Protein AF-A0A7Z8ZH84-F1 (afdb_monomer)

Secondary structure (DSSP, 8-state):
-PPPHHHHHHHHHHHHHHHHHHH--TTT--HHHHHHHHHHHHHHHHHHHHHH-

Solvent-accessible surface area (backbone atoms only — not comparable to full-atom values): 3215 Å² total; per-residue (Å²): 130,82,73,56,70,69,58,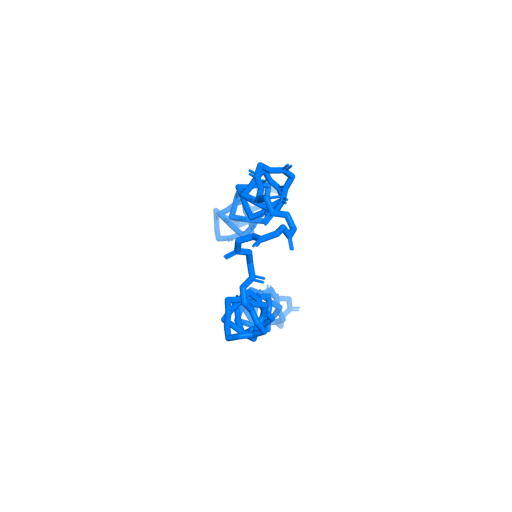55,52,50,52,53,51,52,54,52,50,52,52,52,59,70,70,51,52,78,91,74,62,49,73,67,58,52,51,52,52,50,54,52,49,53,52,51,50,54,53,52,53,63,74,71,107

Foldseek 3Di:
DPDPVLVVVLVVVVVVLVVVVVPDDPVPDDVVNVVVSVVVVVVSVVSVVVVVD

Organism: Staphylococcus pseudintermedius (NCBI:txid283734)

Nearest PDB structures (foldseek):
  7uig-assembly1_n  TM=7.412E-01  e=2.009E+00  Saccharomyces cerevisiae
  7uio-assembly1_Bn  TM=7.410E-01  e=2.009E+00  Saccharomyces cerevisiae S288C
  1wdz-assembly1_A  TM=7.257E-01  e=6.648E+00  Homo sapiens
  8iyj-assembly1_A0  TM=5.667E-01  e=7.720E+00  Mus musculus

InterPro domains:
  IPR047670 YfjT-like [NF040878] (5-48)
  IPR047670 YfjT-like [PF28002] (5-48)

Mean predicted aligned error: 5.22 Å

pLDDT: mean 85.44, std 11.06, range [42.12, 93.81]

Radius of gyration: 13.3 Å; Cα contacts (8 Å, |Δi|>4): 9; chains: 1; bounding box: 33×11×38 Å

Sequence (53 aa):
MEEPQTMNQVKERLSQFLEEIEHADPNKVDVADIDEWLQLLDQLEAKVNQLRQ

Structure (mmCIF, N/CA/C/O backbone):
data_AF-A0A7Z8ZH84-F1
#
_entry.id   AF-A0A7Z8ZH84-F1
#
loop_
_atom_site.group_PDB
_atom_site.id
_atom_site.type_symbol
_atom_site.label_atom_id
_atom_site.label_alt_id
_atom_site.label_comp_id
_atom_site.label_asym_id
_atom_site.label_entity_id
_atom_site.label_seq_id
_atom_site.pdbx_PDB_ins_code
_atom_site.Cartn_x
_atom_site.Cartn_y
_atom_site.Cartn_z
_atom_site.occupancy
_atom_site.B_iso_or_equiv
_atom_site.auth_seq_id
_atom_site.auth_comp_id
_atom_site.auth_asym_id
_atom_site.auth_atom_id
_atom_site.pdbx_PDB_model_num
ATOM 1 N N . MET A 1 1 ? -9.326 3.968 24.604 1.00 42.12 1 MET A N 1
ATOM 2 C CA . MET A 1 1 ? -9.796 2.911 23.692 1.00 42.12 1 MET A CA 1
ATOM 3 C C . MET A 1 1 ? -8.553 2.430 22.986 1.00 42.12 1 MET A C 1
ATOM 5 O O . MET A 1 1 ? -7.921 3.244 22.326 1.00 42.12 1 MET A O 1
ATOM 9 N N . GLU A 1 2 ? -8.115 1.206 23.262 1.00 51.00 2 GLU A N 1
ATOM 10 C CA . GLU A 1 2 ? -6.999 0.612 22.524 1.00 51.00 2 GLU A CA 1
ATOM 11 C C . GLU A 1 2 ? -7.416 0.550 21.055 1.00 51.00 2 GLU A C 1
ATOM 13 O O . GLU A 1 2 ? -8.515 0.082 20.748 1.00 51.00 2 GLU A O 1
ATOM 18 N N . GLU A 1 3 ? -6.603 1.107 20.156 1.00 56.22 3 GLU A N 1
AT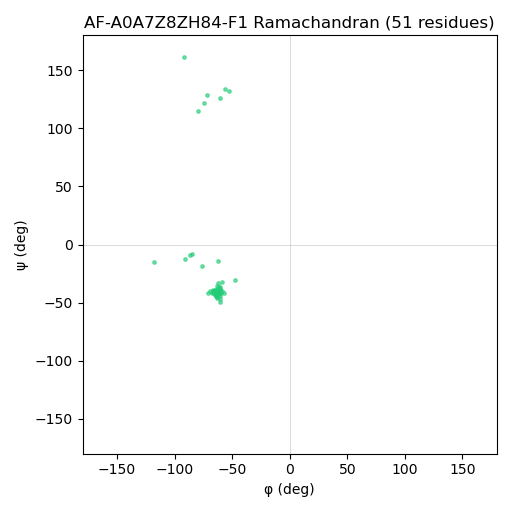OM 19 C CA . GLU A 1 3 ? -6.832 0.885 18.732 1.00 56.22 3 GLU A CA 1
ATOM 20 C C . GLU A 1 3 ? -6.833 -0.630 18.505 1.00 56.22 3 GLU A C 1
ATOM 22 O O . GLU A 1 3 ? -5.963 -1.316 19.055 1.00 56.22 3 GLU A O 1
ATOM 27 N N . PRO A 1 4 ? -7.802 -1.183 17.751 1.00 69.00 4 PRO A N 1
ATOM 28 C CA . PRO A 1 4 ? -7.807 -2.612 17.483 1.00 69.00 4 PRO A CA 1
ATOM 29 C C . PRO A 1 4 ? -6.434 -2.976 16.913 1.00 69.00 4 PRO A C 1
ATOM 31 O O . PRO A 1 4 ? -5.947 -2.277 16.025 1.00 69.00 4 PRO A O 1
ATOM 34 N N . GLN A 1 5 ? -5.786 -4.030 17.426 1.00 69.56 5 GLN A N 1
ATOM 35 C CA . GLN A 1 5 ? -4.437 -4.447 16.991 1.00 69.56 5 GLN A CA 1
ATOM 36 C C . GLN A 1 5 ? -4.314 -4.496 15.457 1.00 69.56 5 GLN A C 1
ATOM 38 O O . GLN A 1 5 ? -3.265 -4.205 14.891 1.00 69.56 5 GLN A O 1
ATOM 43 N N . THR A 1 6 ? -5.419 -4.794 14.781 1.00 75.00 6 THR A N 1
ATOM 44 C CA . THR A 1 6 ? -5.589 -4.788 13.331 1.00 75.00 6 THR A CA 1
ATOM 45 C C . THR A 1 6 ? -5.357 -3.424 12.666 1.00 75.00 6 THR A C 1
ATOM 47 O O . THR A 1 6 ? -4.799 -3.382 11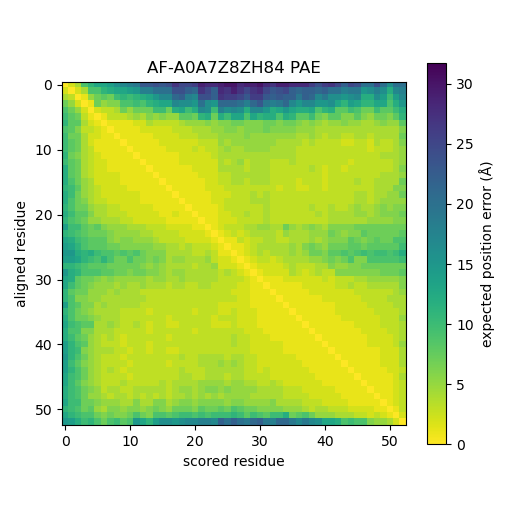.575 1.00 75.00 6 THR A O 1
ATOM 50 N N . MET A 1 7 ? -5.745 -2.312 13.298 1.00 81.88 7 MET A N 1
ATOM 51 C CA . MET A 1 7 ? -5.490 -0.950 12.807 1.00 81.88 7 MET A CA 1
ATOM 52 C C . MET A 1 7 ? -4.004 -0.592 12.918 1.00 81.88 7 MET A C 1
ATOM 54 O O . MET A 1 7 ? -3.440 -0.041 11.976 1.00 81.88 7 MET A O 1
ATOM 58 N N . ASN A 1 8 ? -3.349 -0.959 14.025 1.00 85.62 8 ASN A N 1
ATOM 59 C CA . ASN A 1 8 ? -1.905 -0.750 14.179 1.00 85.62 8 ASN A CA 1
ATOM 60 C C . ASN A 1 8 ? -1.111 -1.527 13.123 1.00 85.62 8 ASN A C 1
ATOM 62 O O . ASN A 1 8 ? -0.233 -0.952 12.493 1.00 85.62 8 ASN A O 1
ATOM 66 N N . GLN A 1 9 ? -1.506 -2.768 12.822 1.00 84.00 9 GLN A N 1
ATOM 67 C CA . GLN A 1 9 ? -0.890 -3.546 11.742 1.00 84.00 9 GLN A CA 1
ATOM 68 C C . GLN A 1 9 ? -1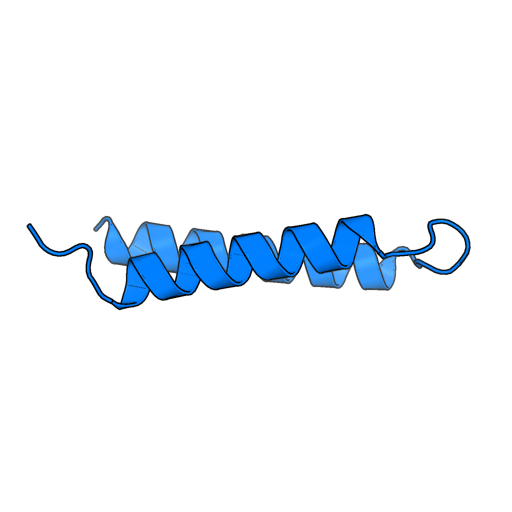.033 -2.886 10.365 1.00 84.00 9 GLN A C 1
ATOM 70 O O . GLN A 1 9 ? -0.112 -2.957 9.556 1.00 84.00 9 GLN A O 1
ATOM 75 N N . VAL A 1 10 ? -2.179 -2.259 10.069 1.00 87.19 10 VAL A N 1
ATOM 76 C CA . VAL A 1 10 ? -2.346 -1.534 8.799 1.00 87.19 10 VAL A CA 1
ATOM 77 C C . VAL A 1 10 ? -1.437 -0.308 8.755 1.00 87.19 10 VAL A C 1
ATOM 79 O O . VAL A 1 10 ? -0.791 -0.075 7.737 1.00 87.19 10 VAL A O 1
ATOM 82 N N . LYS A 1 11 ? -1.333 0.440 9.859 1.00 87.94 11 LYS A N 1
ATOM 83 C CA . LYS A 1 11 ? -0.420 1.587 9.952 1.00 87.94 11 LYS A CA 1
ATOM 84 C C . LYS A 1 11 ? 1.038 1.169 9.762 1.00 87.94 11 LYS A C 1
ATOM 86 O O . LYS A 1 11 ? 1.726 1.787 8.963 1.00 87.94 11 LYS A O 1
ATOM 91 N N . GLU A 1 12 ? 1.481 0.103 10.428 1.00 91.38 12 GLU A N 1
ATOM 92 C CA . GLU A 1 12 ? 2.839 -0.433 10.263 1.00 91.38 12 GLU A CA 1
ATOM 93 C C . GLU A 1 12 ? 3.110 -0.858 8.815 1.00 91.38 12 GLU A C 1
ATOM 95 O O . GLU A 1 12 ? 4.166 -0.546 8.271 1.00 91.38 12 GLU A O 1
ATOM 100 N N . ARG A 1 13 ? 2.139 -1.508 8.157 1.00 89.00 13 ARG A N 1
ATOM 101 C CA . ARG A 1 13 ? 2.271 -1.908 6.749 1.00 89.00 13 ARG A CA 1
ATOM 102 C C . ARG A 1 13 ? 2.376 -0.703 5.811 1.00 89.00 13 ARG A C 1
ATOM 104 O O . ARG A 1 13 ? 3.170 -0.738 4.881 1.00 89.00 13 ARG A O 1
ATOM 111 N N . LEU A 1 14 ? 1.599 0.355 6.055 1.00 90.69 14 LEU A N 1
ATOM 112 C CA . LEU A 1 14 ? 1.678 1.602 5.284 1.00 90.69 14 LEU A CA 1
ATOM 113 C C . LEU A 1 14 ? 3.024 2.308 5.481 1.00 90.69 14 LEU A C 1
ATOM 115 O O . LEU A 1 14 ? 3.573 2.838 4.522 1.00 90.69 14 LEU A O 1
ATOM 119 N N . SER A 1 15 ? 3.567 2.299 6.701 1.00 92.06 15 SER A N 1
ATOM 120 C CA . SER A 1 15 ? 4.902 2.841 6.972 1.00 92.06 15 SER A CA 1
ATOM 121 C C . SER A 1 15 ? 5.991 2.073 6.221 1.00 92.06 15 SER A C 1
ATOM 123 O O . SER A 1 15 ? 6.803 2.702 5.553 1.00 92.06 15 SER A O 1
ATOM 125 N N . GLN A 1 16 ? 5.956 0.737 6.249 1.00 91.00 16 GLN A N 1
ATOM 126 C CA . GLN A 1 16 ? 6.896 -0.099 5.490 1.00 91.00 16 GLN A CA 1
ATOM 127 C C . GLN A 1 16 ? 6.791 0.153 3.984 1.00 91.00 16 GLN A C 1
ATOM 129 O O . GLN A 1 16 ? 7.801 0.338 3.319 1.00 91.00 16 GLN A O 1
ATOM 134 N N . PHE A 1 17 ? 5.568 0.241 3.464 1.00 91.56 17 PHE A N 1
ATOM 135 C CA . PHE A 1 17 ? 5.325 0.518 2.053 1.00 91.56 17 PHE A CA 1
ATOM 136 C C . PHE A 1 17 ? 5.898 1.874 1.604 1.00 91.56 17 PHE A C 1
ATOM 138 O O . PHE A 1 17 ? 6.463 1.983 0.519 1.00 91.56 17 PHE A O 1
ATOM 145 N N . LEU A 1 18 ? 5.795 2.911 2.444 1.00 90.62 18 LEU A N 1
ATOM 146 C CA . LEU A 1 18 ? 6.413 4.211 2.166 1.00 90.62 18 LEU A CA 1
ATOM 147 C C . LEU A 1 18 ? 7.941 4.118 2.118 1.00 90.62 18 LEU A C 1
ATOM 149 O O . LEU A 1 18 ? 8.545 4.694 1.218 1.00 90.62 18 LEU A O 1
ATOM 153 N N . GLU A 1 19 ? 8.557 3.378 3.044 1.00 92.38 19 GLU A N 1
ATOM 154 C CA . GLU A 1 19 ? 10.004 3.138 3.023 1.00 92.38 19 GLU A CA 1
ATOM 155 C C . GLU A 1 19 ? 10.432 2.368 1.765 1.00 92.38 19 GLU A C 1
ATOM 157 O O . GLU A 1 19 ? 11.456 2.705 1.170 1.00 92.38 19 GLU A O 1
ATOM 162 N N . GLU A 1 20 ? 9.651 1.375 1.328 1.00 88.19 20 GLU A N 1
ATOM 163 C CA . GLU A 1 20 ? 9.917 0.613 0.101 1.00 88.19 20 GLU A CA 1
ATOM 164 C C . GLU A 1 20 ? 9.864 1.500 -1.149 1.00 88.19 20 GLU A C 1
ATOM 166 O O . GLU A 1 20 ? 10.765 1.420 -1.983 1.00 88.19 20 GLU A O 1
ATOM 171 N N . ILE A 1 21 ? 8.873 2.394 -1.254 1.00 89.06 21 ILE A N 1
ATOM 172 C CA . ILE A 1 21 ? 8.788 3.365 -2.356 1.00 89.06 21 ILE A CA 1
ATOM 173 C C . ILE A 1 21 ? 9.940 4.372 -2.301 1.00 89.06 21 ILE A C 1
ATOM 175 O O . ILE A 1 21 ? 10.506 4.706 -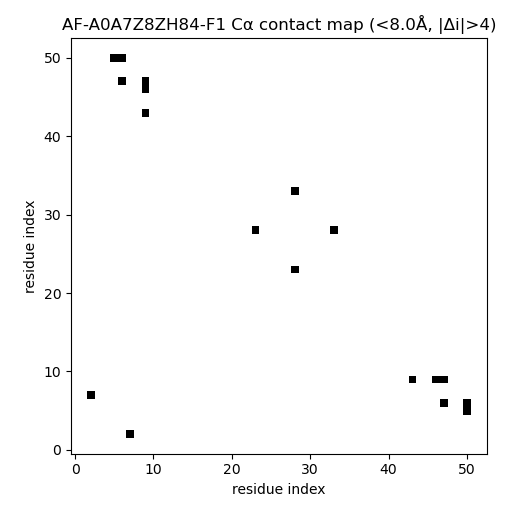3.340 1.00 89.06 21 ILE A O 1
ATOM 179 N N . GLU A 1 22 ? 10.303 4.864 -1.115 1.00 90.31 22 GLU A N 1
ATOM 180 C CA . GLU A 1 22 ? 11.399 5.829 -0.959 1.00 90.31 22 GLU A CA 1
ATOM 181 C C . GLU A 1 22 ? 12.752 5.235 -1.386 1.00 90.31 22 GLU A C 1
ATOM 183 O O . GLU A 1 22 ? 13.581 5.930 -1.974 1.00 90.31 22 GLU A O 1
ATOM 188 N N . HIS A 1 23 ? 12.962 3.941 -1.134 1.00 90.31 23 HIS A N 1
ATOM 189 C CA . HIS A 1 23 ? 14.172 3.223 -1.539 1.00 90.31 23 HIS A CA 1
ATOM 190 C C . HIS A 1 23 ? 14.127 2.698 -2.977 1.00 90.31 23 HIS A C 1
ATOM 192 O O . HIS A 1 23 ? 15.145 2.204 -3.478 1.00 90.31 23 HIS A O 1
ATOM 198 N N . ALA A 1 24 ? 12.979 2.776 -3.647 1.00 87.94 24 ALA A N 1
ATOM 199 C CA . ALA A 1 24 ? 12.846 2.282 -5.000 1.00 87.94 24 ALA A CA 1
ATOM 200 C C . ALA A 1 24 ? 13.590 3.186 -5.993 1.00 87.94 24 ALA A C 1
ATOM 202 O O . ALA A 1 24 ? 13.417 4.404 -6.029 1.00 87.94 24 ALA A O 1
ATOM 203 N N . ASP A 1 25 ? 14.431 2.578 -6.831 1.00 90.06 25 ASP A N 1
ATOM 204 C CA . ASP A 1 25 ? 15.140 3.292 -7.892 1.00 90.06 25 ASP A CA 1
ATOM 205 C C . ASP A 1 25 ? 14.186 3.503 -9.078 1.00 90.06 25 ASP A C 1
ATOM 207 O O . ASP A 1 25 ? 13.808 2.523 -9.727 1.00 90.06 25 ASP A O 1
ATOM 211 N N . PRO A 1 26 ? 13.821 4.749 -9.425 1.00 86.00 26 PRO A N 1
ATOM 212 C CA . PRO A 1 26 ? 12.868 5.027 -10.499 1.00 86.00 26 PRO A CA 1
ATOM 213 C C . PRO A 1 26 ? 13.344 4.552 -11.879 1.00 86.00 26 PRO A C 1
ATOM 215 O O . PRO A 1 26 ? 12.541 4.475 -12.801 1.00 86.00 26 PRO A O 1
ATOM 218 N N . ASN A 1 27 ? 14.631 4.223 -12.044 1.00 89.50 27 ASN A N 1
ATOM 219 C CA . ASN A 1 27 ? 15.158 3.650 -13.286 1.00 89.50 27 ASN A CA 1
ATOM 220 C C . ASN A 1 27 ? 15.036 2.119 -13.351 1.00 89.50 27 ASN A C 1
ATOM 222 O O . ASN A 1 27 ? 15.357 1.530 -14.382 1.00 89.50 27 ASN A O 1
ATOM 226 N N . LYS A 1 28 ? 14.656 1.476 -12.243 1.00 88.31 28 LYS A N 1
ATOM 227 C CA . LYS A 1 28 ? 14.509 0.018 -12.113 1.00 88.31 28 LYS A CA 1
ATOM 228 C C . LYS A 1 28 ? 13.087 -0.419 -11.790 1.00 88.31 28 LYS A C 1
ATOM 230 O O . LYS A 1 28 ? 12.814 -1.605 -11.889 1.00 88.31 28 LYS A O 1
ATOM 235 N N . VAL A 1 29 ? 12.240 0.513 -11.365 1.00 90.75 29 VAL A N 1
ATOM 236 C CA . VAL A 1 29 ? 10.815 0.282 -11.144 1.00 90.75 29 VAL A CA 1
ATOM 237 C C . VAL A 1 29 ? 10.117 0.202 -12.492 1.00 90.75 29 VAL A C 1
ATOM 239 O O . VAL A 1 29 ? 10.149 1.158 -13.271 1.00 90.75 29 VAL A O 1
ATOM 242 N N . ASP A 1 30 ? 9.463 -0.924 -12.742 1.00 93.19 30 ASP A N 1
ATOM 243 C CA . ASP A 1 30 ? 8.588 -1.103 -13.887 1.00 93.19 30 ASP A CA 1
ATOM 244 C C . ASP A 1 30 ? 7.141 -0.740 -13.529 1.00 93.19 30 ASP A C 1
ATOM 246 O O . ASP A 1 30 ? 6.727 -0.701 -12.370 1.00 93.19 30 ASP A O 1
ATOM 250 N N . VAL A 1 31 ? 6.321 -0.496 -14.554 1.00 91.00 31 VAL A N 1
ATOM 251 C CA . VAL A 1 31 ? 4.888 -0.198 -14.371 1.00 91.00 31 VAL A CA 1
ATOM 252 C C . VAL A 1 31 ? 4.167 -1.338 -13.642 1.00 91.00 31 VAL A C 1
ATOM 254 O O . VAL A 1 31 ? 3.264 -1.077 -12.856 1.00 91.00 31 VAL A O 1
ATOM 257 N N . ALA A 1 32 ? 4.604 -2.585 -13.847 1.00 92.12 32 ALA A N 1
ATOM 258 C CA . ALA A 1 32 ? 4.056 -3.746 -13.152 1.00 92.12 32 ALA A CA 1
ATOM 259 C C . ALA A 1 32 ? 4.288 -3.688 -11.631 1.00 92.12 32 ALA A C 1
ATOM 261 O O . ALA A 1 32 ? 3.384 -4.030 -10.875 1.00 92.12 32 ALA A O 1
ATOM 262 N N . ASP A 1 33 ? 5.450 -3.200 -11.185 1.00 89.81 33 ASP A N 1
ATOM 263 C CA . ASP A 1 33 ? 5.742 -3.034 -9.756 1.00 89.81 33 ASP A CA 1
ATOM 264 C C . ASP A 1 33 ? 4.829 -1.962 -9.142 1.00 89.81 33 ASP A C 1
ATOM 266 O O . ASP A 1 33 ? 4.304 -2.121 -8.040 1.00 89.81 33 ASP A O 1
ATOM 270 N N . ILE A 1 34 ? 4.577 -0.883 -9.894 1.00 90.44 34 ILE A N 1
ATOM 271 C CA . ILE A 1 34 ? 3.647 0.181 -9.497 1.00 90.44 34 ILE A CA 1
ATOM 272 C C . ILE A 1 34 ? 2.212 -0.360 -9.412 1.00 90.44 34 ILE A C 1
ATOM 274 O O . ILE A 1 34 ? 1.499 -0.036 -8.462 1.00 90.44 34 ILE A O 1
ATOM 278 N N . ASP A 1 35 ? 1.783 -1.195 -10.361 1.00 93.56 35 ASP A N 1
ATOM 279 C CA . ASP A 1 35 ? 0.465 -1.838 -10.319 1.00 93.56 35 ASP A CA 1
ATOM 280 C C . ASP A 1 35 ? 0.318 -2.747 -9.085 1.00 93.56 35 ASP A C 1
ATOM 282 O O . ASP A 1 35 ? -0.709 -2.691 -8.402 1.00 93.56 35 ASP A O 1
ATOM 286 N N . GLU A 1 36 ? 1.344 -3.532 -8.735 1.00 91.69 36 GLU A N 1
ATOM 287 C CA . GLU A 1 36 ? 1.330 -4.349 -7.513 1.00 91.69 36 GLU A CA 1
ATOM 288 C C . GLU A 1 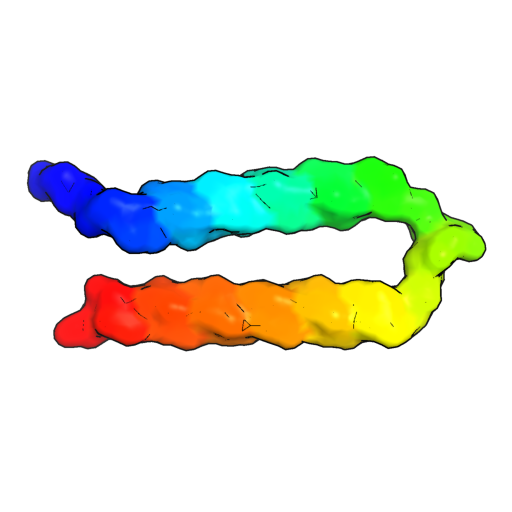36 ? 1.228 -3.485 -6.251 1.00 91.69 36 GLU A C 1
ATOM 290 O O . GLU A 1 36 ? 0.456 -3.791 -5.336 1.00 91.69 36 GLU A O 1
ATOM 295 N N . TRP A 1 37 ? 1.957 -2.371 -6.207 1.00 91.69 37 TRP A N 1
ATOM 296 C CA . TRP A 1 37 ? 1.896 -1.410 -5.109 1.00 91.69 37 TRP A CA 1
ATOM 297 C C . TRP A 1 37 ? 0.510 -0.784 -4.942 1.00 91.69 37 TRP A C 1
ATOM 299 O O . TRP A 1 37 ? 0.011 -0.679 -3.818 1.00 91.69 37 TRP A O 1
ATOM 309 N N . LEU A 1 38 ? -0.144 -0.425 -6.047 1.00 92.06 38 LEU A N 1
ATOM 310 C CA . LEU A 1 38 ? -1.515 0.084 -6.037 1.00 92.06 38 LEU A CA 1
ATOM 311 C C . LEU A 1 38 ? -2.501 -0.975 -5.528 1.00 92.06 38 LEU A C 1
ATOM 313 O O . LEU A 1 38 ? -3.307 -0.682 -4.645 1.00 92.06 38 LEU A O 1
ATOM 317 N N . GLN A 1 39 ? -2.380 -2.229 -5.976 1.00 93.81 39 GLN A N 1
ATOM 318 C CA . GLN A 1 39 ? -3.213 -3.318 -5.454 1.00 93.81 39 GLN A CA 1
ATOM 319 C C . GLN A 1 39 ? -2.999 -3.569 -3.956 1.00 93.81 39 GLN A C 1
ATOM 321 O O . GLN A 1 39 ? -3.925 -3.988 -3.252 1.00 93.81 39 GLN A O 1
ATOM 326 N N . LEU A 1 40 ? -1.783 -3.360 -3.451 1.00 90.94 40 LEU A N 1
ATOM 327 C CA . LEU A 1 40 ? -1.464 -3.507 -2.032 1.00 90.94 40 LEU A CA 1
ATOM 328 C C . LEU A 1 40 ? -2.134 -2.399 -1.205 1.00 90.94 40 LEU A C 1
ATOM 330 O O . LEU A 1 40 ? -2.700 -2.682 -0.145 1.00 90.94 40 LEU A O 1
ATOM 334 N N . LEU A 1 41 ? -2.146 -1.165 -1.717 1.00 92.25 41 LEU A N 1
ATOM 335 C CA . LEU A 1 41 ? -2.873 -0.045 -1.117 1.00 92.25 41 LEU A CA 1
ATOM 336 C C . LEU A 1 41 ? -4.388 -0.282 -1.095 1.00 92.25 41 LEU A C 1
ATOM 338 O O . LEU A 1 41 ? -4.998 -0.117 -0.037 1.00 92.25 41 LEU A O 1
ATOM 342 N N . ASP A 1 42 ? -4.976 -0.754 -2.196 1.00 93.00 42 ASP A N 1
ATOM 343 C CA . ASP A 1 42 ? -6.409 -1.079 -2.270 1.00 93.00 42 ASP A CA 1
ATOM 344 C C . ASP A 1 42 ? -6.809 -2.137 -1.225 1.00 93.00 42 ASP A C 1
ATOM 346 O O . ASP A 1 42 ? -7.848 -2.039 -0.563 1.00 93.00 42 ASP A O 1
ATOM 350 N N . GLN A 1 43 ? -5.962 -3.151 -1.017 1.00 90.69 43 GLN A N 1
ATOM 351 C CA . GLN A 1 43 ? -6.183 -4.176 0.010 1.00 90.69 43 GLN A CA 1
ATOM 352 C C . GLN A 1 43 ? -6.134 -3.600 1.429 1.00 90.69 43 GLN A C 1
ATOM 354 O O . GLN A 1 43 ? -6.933 -3.991 2.289 1.00 90.69 43 GLN A O 1
ATOM 359 N N . LEU A 1 44 ? -5.202 -2.680 1.695 1.00 89.19 44 LEU A N 1
ATOM 360 C CA . LEU A 1 44 ? -5.103 -2.009 2.991 1.00 89.19 44 LEU A CA 1
ATOM 361 C C . LEU A 1 44 ? -6.313 -1.106 3.237 1.00 89.19 44 LEU A C 1
ATOM 363 O O . LEU A 1 44 ? -6.867 -1.127 4.339 1.00 89.19 44 LEU A O 1
ATOM 367 N N . GLU A 1 45 ? -6.773 -0.387 2.216 1.00 89.12 45 GLU A N 1
ATOM 368 C CA . GLU A 1 45 ? -7.989 0.419 2.281 1.00 89.12 45 GLU A CA 1
ATOM 369 C C . GLU A 1 45 ? -9.217 -0.447 2.587 1.00 89.12 45 GLU A C 1
ATOM 371 O O . GLU A 1 45 ? -9.962 -0.155 3.528 1.00 89.12 45 GLU A O 1
ATOM 376 N N . ALA A 1 46 ? -9.404 -1.555 1.864 1.00 90.62 46 ALA A N 1
ATOM 377 C CA . ALA A 1 46 ? -10.50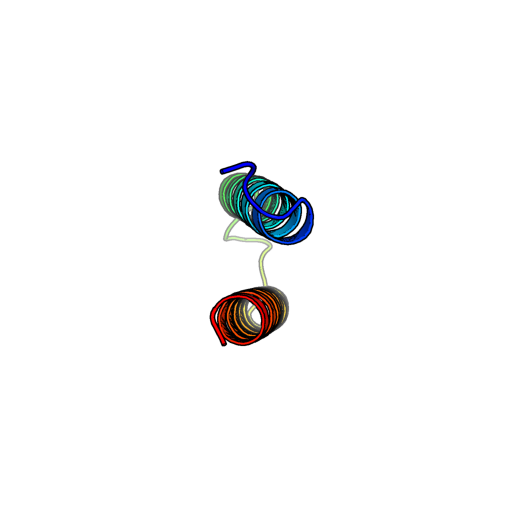8 -2.480 2.104 1.00 90.62 46 ALA A CA 1
ATOM 378 C C . ALA A 1 46 ? -10.510 -3.002 3.551 1.00 90.62 46 ALA A C 1
ATOM 380 O O . ALA A 1 46 ? -11.561 -3.054 4.196 1.00 90.62 46 ALA A O 1
ATOM 381 N N . LYS A 1 47 ? -9.330 -3.326 4.094 1.00 86.69 47 LYS A N 1
ATOM 382 C CA . LYS A 1 47 ? -9.174 -3.800 5.475 1.00 86.69 47 LYS A CA 1
ATOM 383 C C . LYS A 1 47 ? -9.516 -2.716 6.501 1.00 86.69 47 LYS A C 1
ATOM 385 O O . LYS A 1 47 ? -10.173 -3.006 7.497 1.00 86.69 47 LYS A O 1
ATOM 390 N N . VAL A 1 48 ? -9.125 -1.464 6.261 1.00 87.75 48 VAL A N 1
ATOM 391 C CA . VAL A 1 48 ? -9.500 -0.320 7.114 1.00 87.75 48 VAL A CA 1
ATOM 392 C C . VAL A 1 48 ? -11.000 -0.071 7.062 1.00 87.75 48 VAL A C 1
ATOM 394 O O . VAL A 1 48 ? -11.616 0.138 8.105 1.00 87.75 48 VAL A O 1
ATOM 397 N N . ASN A 1 49 ? -11.595 -0.125 5.873 1.00 88.06 49 ASN A N 1
ATOM 398 C CA . ASN A 1 49 ? -13.028 0.064 5.697 1.00 88.06 49 ASN A CA 1
ATOM 399 C C . ASN A 1 49 ? -13.827 -1.020 6.431 1.00 88.06 49 ASN A C 1
ATOM 401 O O . ASN A 1 49 ? -14.780 -0.680 7.123 1.00 88.06 49 ASN A O 1
ATOM 405 N N . GLN A 1 50 ? -13.394 -2.284 6.390 1.00 84.56 50 GLN A N 1
ATOM 406 C CA . GLN A 1 50 ? -13.998 -3.370 7.177 1.00 84.56 50 GLN A CA 1
ATOM 407 C C . GLN A 1 50 ? -13.901 -3.153 8.691 1.00 84.56 50 GLN A C 1
ATOM 409 O O . GLN A 1 50 ? -14.825 -3.502 9.413 1.00 84.56 50 GLN A O 1
ATOM 414 N N . LEU A 1 51 ? -12.794 -2.586 9.181 1.00 82.31 51 LEU A N 1
ATOM 415 C CA . LEU A 1 51 ? -12.599 -2.300 10.610 1.00 82.31 51 LEU A CA 1
ATOM 416 C C . LEU A 1 51 ? -13.376 -1.070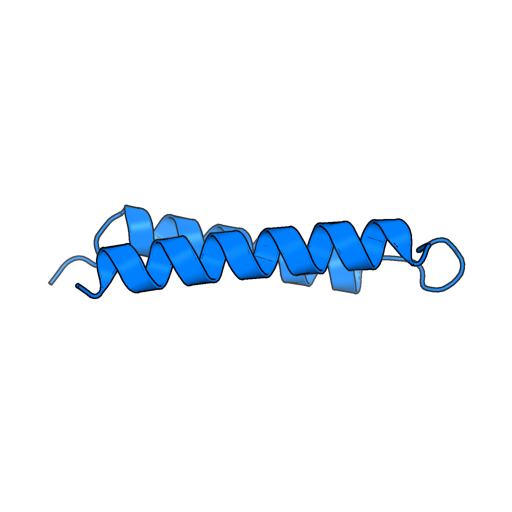 11.096 1.00 82.31 51 LEU A C 1
ATOM 418 O O . LEU A 1 51 ? -13.519 -0.876 12.301 1.00 82.31 51 LEU A O 1
ATOM 422 N N . ARG A 1 52 ? -13.797 -0.202 10.171 1.00 77.19 52 ARG A N 1
ATOM 423 C CA . ARG A 1 52 ? -14.582 1.005 10.451 1.00 77.19 52 ARG A CA 1
ATOM 424 C C . ARG A 1 52 ? -16.095 0.770 10.385 1.00 77.19 52 ARG A C 1
ATOM 426 O O . ARG A 1 52 ? -16.827 1.670 10.797 1.00 77.19 52 ARG A O 1
ATOM 433 N N . GLN A 1 53 ? -16.543 -0.368 9.848 1.00 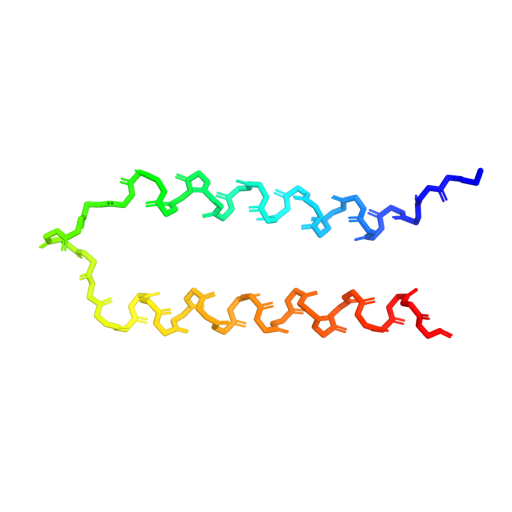58.06 53 GLN A N 1
ATOM 434 C CA . GLN A 1 53 ? -17.943 -0.810 9.903 1.00 58.06 53 GLN A CA 1
ATOM 435 C C . GLN A 1 53 ? -18.276 -1.421 11.264 1.00 58.06 53 GLN A C 1
ATOM 437 O O . GLN A 1 53 ? -19.432 -1.221 11.697 1.00 58.06 53 GLN A O 1
#